Protein AF-A0A423VJA8-F1 (afdb_monomer)

Sequence (108 aa):
MNDLCICDIADDYGDWCGSVTIPWTWIKQHQNKRAEFIAISEARSFTMEECPMWTYYVPKERGESQWDLFYVLLLERDEEQCWWERVALGKVFKAAFETAKWAEIQLS

Structure (mmCIF, N/CA/C/O backbone):
data_AF-A0A423VJA8-F1
#
_entry.id   AF-A0A423VJA8-F1
#
loop_
_atom_site.group_PDB
_atom_site.id
_atom_site.type_symbol
_atom_site.label_atom_id
_atom_site.label_alt_id
_atom_site.label_comp_id
_atom_site.label_asym_id
_atom_site.label_entity_id
_atom_site.label_seq_id
_atom_site.pdbx_PDB_ins_code
_atom_site.Cartn_x
_atom_site.Cartn_y
_atom_site.Cartn_z
_atom_site.occupancy
_atom_site.B_iso_or_equiv
_atom_site.auth_seq_id
_atom_site.auth_comp_id
_atom_site.auth_asym_id
_atom_site.auth_atom_id
_atom_site.pdbx_PDB_model_num
ATOM 1 N N . MET A 1 1 ? 4.079 -16.397 17.450 1.00 44.50 1 MET A N 1
ATOM 2 C CA . MET A 1 1 ? 4.612 -16.358 16.074 1.00 44.50 1 MET A CA 1
ATOM 3 C C . MET A 1 1 ? 4.074 -15.086 15.458 1.00 44.50 1 MET A C 1
ATOM 5 O O . MET A 1 1 ? 2.901 -14.803 15.665 1.00 44.50 1 MET A O 1
ATOM 9 N N . ASN A 1 2 ? 4.924 -14.266 14.839 1.00 56.66 2 ASN A N 1
ATOM 10 C CA . ASN A 1 2 ? 4.442 -13.095 14.112 1.00 56.66 2 ASN A CA 1
ATOM 11 C C . ASN A 1 2 ? 3.814 -13.610 12.817 1.00 56.66 2 ASN A C 1
ATOM 13 O O . ASN A 1 2 ? 4.528 -13.811 11.838 1.00 56.66 2 ASN A O 1
ATOM 17 N N . ASP A 1 3 ? 2.509 -13.884 12.850 1.00 82.88 3 ASP A N 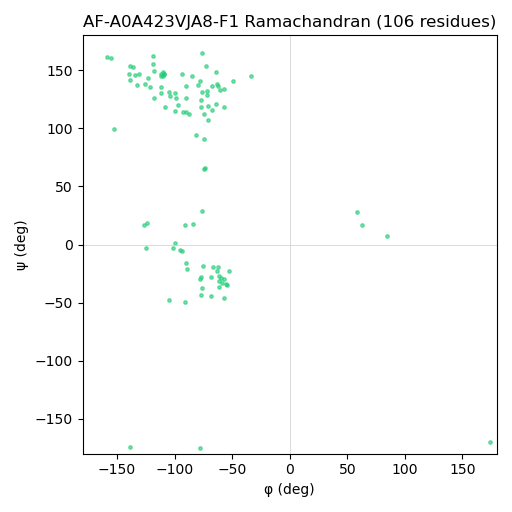1
ATOM 18 C CA . ASP A 1 3 ? 1.729 -14.352 11.700 1.00 82.88 3 ASP A CA 1
ATOM 19 C C . ASP A 1 3 ? 1.504 -13.177 10.736 1.00 82.88 3 ASP A C 1
ATOM 21 O O . ASP A 1 3 ? 0.398 -12.659 10.589 1.00 82.88 3 ASP A O 1
ATOM 25 N N . LEU A 1 4 ? 2.593 -12.691 10.145 1.00 84.31 4 LEU A N 1
ATOM 26 C CA . LEU A 1 4 ? 2.573 -11.724 9.059 1.00 84.31 4 LEU A CA 1
ATOM 27 C C . LEU A 1 4 ? 2.405 -12.475 7.742 1.00 84.31 4 LEU A C 1
ATOM 29 O O . LEU A 1 4 ? 2.945 -13.566 7.557 1.00 84.31 4 LEU A O 1
ATOM 33 N N . CYS A 1 5 ? 1.688 -11.870 6.810 1.00 85.81 5 CYS A N 1
ATOM 34 C CA . CYS A 1 5 ? 1.559 -12.373 5.453 1.00 85.81 5 CYS A CA 1
ATOM 35 C C . CYS A 1 5 ? 1.700 -11.225 4.458 1.00 85.81 5 CYS A C 1
ATOM 37 O O . CYS A 1 5 ? 1.410 -10.070 4.775 1.00 85.81 5 CYS A O 1
ATOM 39 N N . ILE A 1 6 ? 2.165 -11.562 3.260 1.00 85.81 6 ILE A N 1
ATOM 40 C CA . ILE A 1 6 ? 2.246 -10.625 2.146 1.00 85.81 6 ILE A CA 1
ATOM 41 C C . ILE A 1 6 ? 0.925 -10.718 1.393 1.00 85.81 6 ILE A C 1
ATOM 43 O O . ILE A 1 6 ? 0.496 -11.812 1.023 1.00 85.81 6 ILE A O 1
ATOM 47 N N . CYS A 1 7 ? 0.276 -9.577 1.212 1.00 86.19 7 CYS A N 1
ATOM 48 C CA . CYS A 1 7 ? -0.971 -9.442 0.479 1.00 86.19 7 CYS A CA 1
ATOM 49 C C . CYS A 1 7 ? -0.786 -8.532 -0.724 1.00 86.19 7 CYS A C 1
ATOM 51 O O . CYS A 1 7 ? -0.008 -7.577 -0.686 1.00 86.19 7 CYS A O 1
ATOM 53 N N . ASP A 1 8 ? -1.561 -8.820 -1.757 1.00 86.31 8 ASP A N 1
ATOM 54 C CA . ASP A 1 8 ? -1.665 -7.994 -2.945 1.00 86.31 8 ASP A CA 1
ATOM 55 C C . ASP A 1 8 ? -2.560 -6.777 -2.688 1.00 86.31 8 ASP A C 1
ATOM 57 O O . ASP A 1 8 ? -3.594 -6.872 -2.024 1.00 86.31 8 ASP A O 1
ATOM 61 N N . ILE A 1 9 ? -2.156 -5.632 -3.233 1.00 85.50 9 ILE A N 1
ATOM 62 C CA . ILE A 1 9 ? -2.951 -4.407 -3.286 1.00 85.50 9 ILE A CA 1
ATOM 63 C C . ILE A 1 9 ? -3.474 -4.271 -4.711 1.00 85.50 9 ILE A C 1
ATOM 65 O O . ILE A 1 9 ? -2.698 -4.310 -5.669 1.00 85.50 9 ILE A O 1
ATOM 69 N N . ALA A 1 10 ? -4.785 -4.087 -4.832 1.00 84.50 10 ALA A N 1
ATOM 70 C CA . ALA A 1 10 ? -5.443 -3.773 -6.089 1.00 84.50 10 ALA A CA 1
ATOM 71 C C . ALA A 1 10 ? -5.943 -2.324 -6.080 1.00 84.50 10 ALA A C 1
ATOM 73 O O . ALA A 1 10 ? -6.318 -1.800 -5.026 1.00 84.50 10 ALA A O 1
ATOM 74 N N . ASP A 1 11 ? -5.933 -1.681 -7.243 1.00 80.69 11 ASP A N 1
ATOM 75 C CA . ASP A 1 11 ? -6.524 -0.359 -7.433 1.00 80.69 11 ASP A CA 1
ATOM 76 C C . ASP A 1 11 ? -8.065 -0.416 -7.553 1.00 80.69 11 ASP A C 1
ATOM 78 O O . ASP A 1 11 ? -8.693 -1.465 -7.385 1.00 80.69 11 ASP A O 1
ATOM 82 N N . ASP A 1 12 ? -8.697 0.727 -7.839 1.00 78.12 12 ASP A N 1
ATOM 83 C CA . ASP A 1 12 ? -10.155 0.825 -8.005 1.00 78.12 12 ASP A CA 1
ATOM 84 C C . ASP A 1 12 ? -10.708 -0.007 -9.183 1.00 78.12 12 ASP A C 1
ATOM 86 O O . ASP A 1 12 ? -11.907 -0.303 -9.204 1.00 78.12 12 ASP A O 1
ATOM 90 N N . TYR A 1 13 ? -9.864 -0.391 -10.146 1.00 77.19 13 TYR A N 1
ATOM 91 C CA . TYR A 1 13 ? -10.220 -1.229 -11.296 1.00 77.19 13 TYR A CA 1
ATOM 92 C C . TYR A 1 13 ? -9.958 -2.720 -11.042 1.00 77.19 13 TYR A C 1
ATOM 94 O O . TYR A 1 13 ? -10.374 -3.562 -11.840 1.00 77.19 13 TYR A O 1
ATOM 102 N N . GLY A 1 14 ? -9.351 -3.056 -9.900 1.00 73.38 14 GLY A N 1
ATOM 103 C CA . GLY A 1 14 ? -8.988 -4.419 -9.533 1.00 73.38 14 GLY A CA 1
ATOM 104 C C . G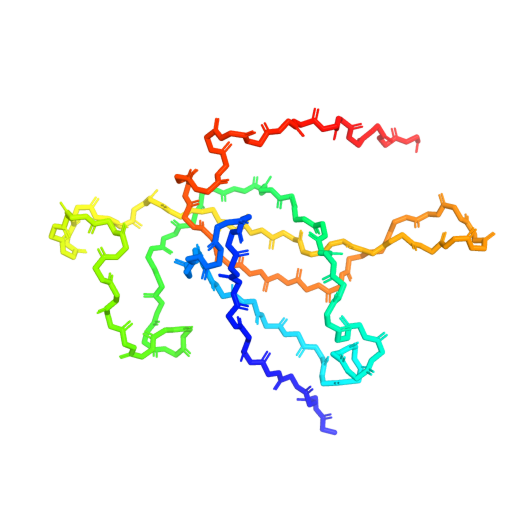LY A 1 14 ? -7.641 -4.859 -10.102 1.00 73.38 14 GLY A C 1
ATOM 105 O O . GLY A 1 14 ? -7.288 -6.031 -9.954 1.00 73.38 14 GLY A O 1
ATOM 106 N N . ASP A 1 15 ? -6.887 -3.950 -10.723 1.00 76.75 15 ASP A N 1
ATOM 107 C CA . ASP A 1 15 ? -5.562 -4.259 -11.228 1.00 76.75 15 ASP A CA 1
ATOM 108 C C . ASP A 1 15 ? -4.545 -4.230 -10.088 1.00 76.75 15 ASP A C 1
ATOM 110 O O . ASP A 1 15 ? -4.557 -3.363 -9.209 1.00 76.75 15 ASP A O 1
ATOM 114 N N . TRP A 1 16 ? -3.650 -5.215 -10.096 1.00 81.44 16 TRP A N 1
ATOM 115 C CA . TRP A 1 16 ? -2.601 -5.318 -9.094 1.00 81.44 16 TRP A CA 1
ATOM 116 C C . TRP A 1 16 ? -1.651 -4.128 -9.191 1.00 81.44 16 TRP A C 1
ATOM 118 O O . TRP A 1 16 ? -0.991 -3.939 -10.210 1.00 81.44 16 TRP A O 1
ATOM 128 N N . CYS A 1 17 ? -1.527 -3.371 -8.107 1.00 81.94 17 CYS A N 1
ATOM 129 C CA . CYS A 1 17 ? -0.718 -2.161 -8.072 1.00 81.94 17 CYS A CA 1
ATOM 130 C C . CYS A 1 17 ? 0.336 -2.159 -6.958 1.00 81.94 17 CYS A C 1
ATOM 132 O O . CYS A 1 17 ? 1.143 -1.230 -6.885 1.00 81.94 17 CYS A O 1
ATOM 134 N N . GLY A 1 18 ? 0.392 -3.191 -6.114 1.00 84.88 18 GLY A N 1
ATOM 135 C CA . GLY A 1 18 ? 1.451 -3.316 -5.122 1.00 84.88 18 GLY A CA 1
ATOM 136 C C . GLY A 1 18 ? 1.285 -4.467 -4.145 1.00 84.88 18 GLY A C 1
ATOM 137 O O . GLY A 1 18 ? 0.417 -5.317 -4.306 1.00 84.88 18 GLY A O 1
ATOM 138 N N . SER A 1 19 ? 2.117 -4.484 -3.106 1.00 87.88 19 SER A N 1
ATOM 139 C CA . SER A 1 19 ? 2.029 -5.469 -2.028 1.00 87.88 19 SER A CA 1
ATOM 140 C C . SER A 1 19 ? 2.250 -4.849 -0.650 1.00 87.88 19 SER A C 1
ATOM 142 O O . SER A 1 19 ? 2.899 -3.811 -0.498 1.00 87.88 19 SER A O 1
ATOM 144 N N . VAL A 1 20 ? 1.682 -5.478 0.377 1.00 89.25 20 VAL A N 1
ATOM 145 C CA . VAL A 1 20 ? 1.760 -5.039 1.776 1.00 89.25 20 VAL A CA 1
ATOM 146 C C . VAL A 1 20 ? 1.961 -6.229 2.699 1.00 89.25 20 VAL A C 1
ATOM 148 O O . VAL A 1 20 ? 1.371 -7.289 2.500 1.00 89.25 20 VAL A O 1
ATOM 151 N N . THR A 1 21 ? 2.782 -6.043 3.731 1.00 90.38 21 THR A N 1
ATOM 152 C CA . THR A 1 21 ? 3.010 -7.062 4.761 1.00 90.38 21 THR A CA 1
ATOM 153 C C . THR A 1 21 ? 2.172 -6.747 5.985 1.00 90.38 21 THR A C 1
ATOM 155 O O . THR A 1 21 ? 2.397 -5.738 6.650 1.00 90.38 21 THR A O 1
ATOM 158 N N . ILE A 1 22 ? 1.217 -7.617 6.297 1.00 89.81 22 ILE A N 1
ATOM 159 C CA . ILE A 1 22 ? 0.138 -7.330 7.244 1.00 89.81 22 ILE A CA 1
ATOM 160 C C . ILE A 1 22 ? -0.067 -8.512 8.214 1.00 89.81 22 ILE A C 1
ATOM 162 O O . ILE A 1 22 ? 0.083 -9.670 7.810 1.00 89.81 22 ILE A O 1
ATOM 166 N N . PRO A 1 23 ? -0.445 -8.257 9.486 1.00 89.31 23 PRO A N 1
ATOM 167 C CA . PRO A 1 23 ? -0.866 -9.303 10.416 1.00 89.31 23 PRO A CA 1
ATOM 168 C C . PRO A 1 23 ? -2.103 -10.075 9.935 1.00 89.31 23 PRO A C 1
ATOM 170 O O . PRO A 1 23 ? -3.132 -9.493 9.594 1.00 89.31 23 PRO A O 1
ATOM 173 N N . TRP A 1 24 ? -2.056 -11.405 10.010 1.00 86.25 24 TRP A N 1
ATOM 174 C CA . TRP A 1 24 ? -3.160 -12.288 9.616 1.00 86.25 24 TRP A CA 1
ATOM 175 C C . TRP A 1 24 ? -4.460 -12.018 10.387 1.00 86.25 24 TRP A C 1
ATOM 177 O O . TRP A 1 24 ? -5.564 -12.165 9.859 1.00 86.25 24 TRP A O 1
ATOM 187 N N . THR A 1 25 ? -4.337 -11.606 11.649 1.00 88.12 25 THR A N 1
ATOM 188 C CA . THR A 1 25 ? -5.467 -11.216 12.500 1.00 88.12 25 THR A CA 1
ATOM 189 C C . THR A 1 25 ? -6.226 -10.020 11.934 1.00 88.12 25 THR A C 1
ATOM 191 O O . THR A 1 25 ? -7.454 -10.017 12.000 1.00 88.12 25 THR A O 1
ATOM 194 N N . TRP A 1 26 ? -5.521 -9.063 11.326 1.00 87.69 26 TRP A N 1
ATOM 195 C CA . TRP A 1 26 ? -6.127 -7.876 10.729 1.00 87.69 26 TRP A CA 1
ATOM 196 C C . TRP A 1 26 ? -6.962 -8.237 9.500 1.00 87.69 26 TRP A C 1
ATOM 198 O O . TRP A 1 26 ? -8.111 -7.815 9.393 1.00 87.69 26 TRP A O 1
ATOM 208 N N . ILE A 1 27 ? -6.440 -9.101 8.618 1.00 85.19 27 ILE A N 1
ATOM 209 C CA . ILE A 1 27 ? -7.144 -9.530 7.392 1.00 85.19 27 ILE A CA 1
ATOM 210 C C . ILE A 1 27 ? -8.494 -10.137 7.726 1.00 85.19 27 ILE A C 1
ATOM 212 O O . ILE A 1 27 ? -9.495 -9.790 7.105 1.00 85.19 27 ILE A O 1
ATOM 216 N N . LYS A 1 28 ? -8.547 -11.026 8.722 1.00 84.12 28 LYS A N 1
ATOM 217 C CA . LYS A 1 28 ? -9.798 -11.692 9.110 1.00 84.12 28 LYS A CA 1
ATOM 218 C C . LYS A 1 28 ? -10.910 -10.709 9.481 1.00 84.12 28 LYS A C 1
ATOM 220 O O . LYS A 1 28 ? -12.075 -11.040 9.296 1.00 84.12 28 LYS A O 1
ATOM 225 N N . GLN A 1 29 ? -10.558 -9.535 9.993 1.00 83.19 29 GLN A N 1
ATOM 226 C CA . GLN A 1 29 ? -11.504 -8.505 10.426 1.00 83.19 29 GLN A CA 1
ATOM 227 C C . GLN A 1 29 ? -11.868 -7.519 9.296 1.00 83.19 29 GLN A C 1
ATOM 229 O O . GLN A 1 29 ? -12.888 -6.834 9.383 1.00 83.19 29 GLN A O 1
ATOM 234 N N . HIS A 1 30 ? -11.078 -7.487 8.216 1.00 81.38 30 HIS A N 1
ATOM 235 C CA . HIS A 1 30 ? -11.113 -6.444 7.185 1.00 81.38 30 HIS A CA 1
ATOM 236 C C . HIS A 1 30 ? -11.284 -6.966 5.753 1.00 81.38 30 HIS A C 1
ATOM 238 O O . HIS A 1 30 ? -11.058 -6.235 4.789 1.00 81.38 30 HIS A O 1
ATOM 244 N N . GLN A 1 31 ? -11.721 -8.218 5.584 1.00 73.94 31 GLN A N 1
ATOM 245 C CA . GLN A 1 31 ? -11.987 -8.774 4.255 1.00 73.94 31 GLN A CA 1
ATOM 246 C C . GLN A 1 31 ? -13.010 -7.918 3.490 1.00 73.94 31 GLN A C 1
ATOM 248 O O . GLN A 1 31 ? -14.058 -7.559 4.026 1.00 73.94 31 GLN A O 1
ATOM 253 N N . ASN A 1 32 ? -12.715 -7.635 2.217 1.00 72.00 32 ASN A N 1
ATOM 254 C CA . ASN A 1 32 ? -13.567 -6.882 1.285 1.00 72.00 32 ASN A CA 1
ATOM 255 C C . ASN A 1 32 ? -13.855 -5.417 1.666 1.00 72.00 32 ASN A C 1
ATOM 257 O O . ASN A 1 32 ? -14.779 -4.817 1.114 1.00 72.00 32 ASN A O 1
ATOM 261 N N . LYS A 1 33 ? -13.086 -4.820 2.582 1.00 79.94 33 LYS A N 1
ATOM 262 C CA . LYS A 1 33 ? -13.151 -3.379 2.851 1.00 79.94 33 LYS A CA 1
ATOM 263 C C . LYS A 1 33 ? -12.114 -2.633 2.017 1.00 79.94 33 LYS A C 1
ATOM 265 O O . LYS A 1 33 ? -11.024 -3.141 1.768 1.00 79.94 33 LYS A O 1
ATOM 270 N N . ARG A 1 34 ? -12.453 -1.407 1.607 1.00 81.69 34 ARG A N 1
ATOM 271 C CA . ARG A 1 34 ? -11.458 -0.475 1.065 1.00 81.69 34 ARG A CA 1
ATOM 272 C C . ARG A 1 34 ? -10.507 -0.074 2.185 1.00 81.69 34 ARG A C 1
ATOM 274 O O . ARG A 1 34 ? -10.946 0.189 3.301 1.00 81.69 34 ARG A O 1
ATOM 281 N N . ALA A 1 35 ? -9.226 -0.059 1.861 1.00 85.19 35 ALA A N 1
ATOM 282 C CA . ALA A 1 35 ? -8.145 0.267 2.769 1.00 85.19 35 ALA A CA 1
ATOM 283 C C . ALA A 1 35 ? -7.537 1.618 2.382 1.00 85.19 35 ALA A C 1
ATOM 285 O O . ALA A 1 35 ? -7.462 1.946 1.196 1.00 85.19 35 ALA A O 1
ATOM 286 N N . GLU A 1 36 ? -7.102 2.390 3.374 1.00 87.06 36 GLU A N 1
ATOM 287 C CA . GLU A 1 36 ? -6.491 3.695 3.144 1.00 87.06 36 GLU A CA 1
ATOM 288 C C . GLU A 1 36 ? -4.971 3.598 3.188 1.00 87.06 36 GLU A C 1
ATOM 290 O O . GLU A 1 36 ? -4.384 3.118 4.159 1.00 87.06 36 GLU A O 1
ATOM 295 N N . PHE A 1 37 ? -4.332 4.077 2.122 1.00 86.31 37 PHE A N 1
ATOM 296 C CA . PHE A 1 37 ? -2.884 4.079 1.993 1.00 86.31 37 PHE A CA 1
ATOM 297 C C . PHE A 1 37 ? -2.360 5.496 1.804 1.00 86.31 37 PHE A C 1
ATOM 299 O O . PHE A 1 37 ? -2.869 6.252 0.977 1.00 86.31 37 PHE A O 1
ATOM 306 N N . ILE A 1 38 ? -1.286 5.825 2.517 1.00 87.81 38 ILE A N 1
ATOM 307 C CA . ILE A 1 38 ? -0.533 7.063 2.304 1.00 87.81 38 ILE A CA 1
ATOM 308 C C . ILE A 1 38 ? 0.847 6.744 1.740 1.00 87.81 38 ILE A C 1
ATOM 310 O O . ILE A 1 38 ? 1.560 5.897 2.279 1.00 87.81 38 ILE A O 1
ATOM 314 N N . ALA A 1 39 ? 1.241 7.424 0.664 1.00 88.12 39 ALA A N 1
ATOM 315 C CA . ALA A 1 39 ? 2.610 7.355 0.166 1.00 88.12 39 ALA A CA 1
ATOM 316 C C . ALA A 1 39 ? 3.525 8.208 1.054 1.00 88.12 39 ALA A C 1
ATOM 318 O O . ALA A 1 39 ? 3.215 9.360 1.353 1.00 88.12 39 ALA A O 1
ATOM 319 N N . ILE A 1 40 ? 4.651 7.638 1.486 1.00 87.69 40 ILE A N 1
ATOM 320 C CA . ILE A 1 40 ? 5.592 8.306 2.400 1.00 87.69 40 ILE A CA 1
ATOM 321 C C . ILE A 1 40 ? 6.836 8.778 1.656 1.00 87.69 40 ILE A C 1
ATOM 323 O O . ILE A 1 40 ? 7.318 9.890 1.856 1.00 87.69 40 ILE A O 1
ATOM 327 N N . SER A 1 41 ? 7.408 7.893 0.846 1.00 86.19 41 SER A N 1
ATOM 328 C CA . SER A 1 41 ? 8.677 8.112 0.165 1.00 86.19 41 SER A CA 1
ATOM 329 C C . SER A 1 41 ? 8.791 7.204 -1.045 1.00 86.19 41 SER A C 1
ATOM 331 O O . SER A 1 41 ? 8.090 6.198 -1.161 1.00 86.19 41 SER A O 1
ATOM 333 N N . GLU A 1 42 ? 9.689 7.550 -1.959 1.00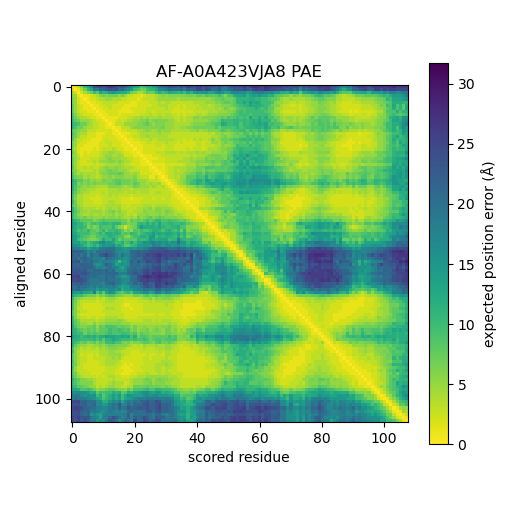 86.62 42 GLU A N 1
ATOM 334 C CA . GLU A 1 42 ? 10.007 6.683 -3.087 1.00 86.62 42 GLU A CA 1
ATOM 335 C C . GLU A 1 42 ? 10.609 5.363 -2.605 1.00 86.62 42 GLU A C 1
ATOM 337 O O . GLU A 1 42 ? 11.444 5.319 -1.697 1.00 86.62 42 GLU A O 1
ATOM 342 N N . ALA A 1 43 ? 10.181 4.277 -3.236 1.00 85.25 43 ALA A N 1
ATOM 343 C CA . ALA A 1 43 ? 10.705 2.949 -3.005 1.00 85.25 43 ALA A CA 1
ATOM 344 C C . ALA A 1 43 ? 11.472 2.472 -4.232 1.00 85.25 43 ALA A C 1
ATOM 346 O O . ALA A 1 43 ? 11.106 2.724 -5.382 1.00 85.25 43 ALA A O 1
ATOM 347 N N . ARG A 1 44 ? 12.529 1.712 -3.958 1.00 80.50 44 ARG A N 1
ATOM 348 C CA . ARG A 1 44 ? 13.179 0.905 -4.981 1.00 80.50 44 ARG A CA 1
ATOM 349 C C . ARG A 1 44 ? 12.287 -0.293 -5.331 1.00 80.50 44 ARG A C 1
ATOM 351 O O . ARG A 1 44 ? 11.537 -0.755 -4.468 1.00 80.50 44 ARG A O 1
ATOM 358 N N . SER A 1 45 ? 12.421 -0.801 -6.557 1.00 76.31 45 SER A N 1
ATOM 359 C CA . SER A 1 45 ? 11.772 -2.013 -7.088 1.00 76.31 45 SER A CA 1
ATOM 360 C C . SER A 1 45 ? 11.573 -3.117 -6.044 1.00 76.31 45 SER A C 1
ATOM 362 O O . SER A 1 45 ? 12.455 -3.336 -5.207 1.00 76.31 45 SER A O 1
ATOM 364 N N . PHE A 1 46 ? 10.469 -3.860 -6.155 1.00 71.56 46 PHE A N 1
ATOM 365 C CA . PHE A 1 46 ? 10.202 -5.040 -5.331 1.00 71.56 46 PHE A CA 1
ATOM 366 C C . PHE A 1 46 ? 11.390 -6.011 -5.302 1.00 71.56 46 PHE A C 1
ATOM 368 O O . PHE A 1 46 ? 12.058 -6.246 -6.317 1.00 71.56 46 PHE A O 1
ATOM 375 N N . THR A 1 47 ? 11.651 -6.586 -4.131 1.00 70.88 47 THR A N 1
ATOM 376 C CA . THR A 1 47 ? 12.543 -7.739 -3.994 1.00 70.88 47 THR A CA 1
ATOM 377 C C . THR A 1 47 ? 11.828 -9.012 -4.461 1.00 70.88 47 THR A C 1
ATOM 379 O O . THR A 1 47 ? 10.605 -9.044 -4.587 1.00 70.88 47 THR A O 1
ATOM 382 N N . MET A 1 48 ? 12.582 -10.092 -4.698 1.00 67.38 48 MET A N 1
ATOM 383 C CA . MET A 1 48 ? 11.981 -11.392 -5.048 1.00 67.38 48 MET A CA 1
ATOM 384 C C . MET A 1 48 ? 11.102 -11.969 -3.927 1.00 67.38 48 MET A C 1
ATOM 386 O O . MET A 1 48 ? 10.233 -12.785 -4.210 1.00 67.38 48 MET A O 1
ATOM 390 N N . GLU A 1 49 ? 11.327 -11.559 -2.676 1.00 66.94 49 GLU A N 1
ATOM 391 C CA . GLU A 1 49 ? 10.511 -11.969 -1.527 1.00 66.94 49 GLU A CA 1
ATOM 392 C C . GLU A 1 49 ? 9.172 -11.221 -1.492 1.00 66.94 49 GLU A C 1
ATOM 394 O O . GLU A 1 49 ? 8.149 -11.810 -1.162 1.00 66.94 49 GLU A O 1
ATOM 399 N N . GLU A 1 50 ? 9.170 -9.937 -1.861 1.00 64.44 50 GLU A N 1
ATOM 400 C CA . GLU A 1 50 ? 7.972 -9.088 -1.874 1.00 64.44 50 GLU A CA 1
ATOM 401 C C . GLU A 1 50 ? 7.070 -9.349 -3.086 1.00 64.44 50 GLU A C 1
ATOM 403 O O . GLU A 1 50 ? 5.860 -9.138 -3.009 1.00 64.44 50 GLU A O 1
ATOM 408 N N . CYS A 1 51 ? 7.657 -9.763 -4.213 1.00 63.12 51 CYS A N 1
ATOM 409 C CA . CYS A 1 51 ? 6.937 -10.111 -5.430 1.00 63.12 51 CYS A CA 1
ATOM 410 C C . CYS A 1 51 ? 7.752 -11.136 -6.250 1.00 63.12 51 CYS A C 1
ATOM 412 O O . CYS A 1 51 ? 8.693 -10.764 -6.961 1.00 63.12 51 CYS A O 1
ATOM 414 N N . PRO A 1 52 ? 7.426 -12.440 -6.166 1.00 58.84 52 PRO A N 1
ATOM 415 C CA . PRO A 1 52 ? 8.166 -13.482 -6.879 1.00 58.84 52 PRO A CA 1
ATOM 416 C C . PRO A 1 52 ? 7.849 -13.523 -8.384 1.00 58.84 52 PRO A C 1
ATOM 418 O O . PRO A 1 52 ? 8.619 -14.091 -9.158 1.00 58.84 52 PRO A O 1
ATOM 421 N N . MET A 1 53 ? 6.731 -12.922 -8.807 1.00 56.81 53 MET A N 1
ATOM 422 C CA . MET A 1 53 ? 6.252 -12.886 -10.190 1.00 56.81 53 MET A CA 1
ATOM 423 C C . MET A 1 53 ? 6.426 -11.479 -10.769 1.00 56.81 53 MET A C 1
ATOM 425 O O . MET A 1 53 ? 5.826 -10.530 -10.286 1.00 56.81 53 MET A O 1
ATOM 429 N N . TRP A 1 54 ? 7.228 -11.332 -11.825 1.00 53.50 54 TRP A N 1
ATOM 430 C CA . TRP A 1 54 ? 7.369 -10.050 -12.522 1.00 53.50 54 TRP A CA 1
ATOM 431 C C . TRP A 1 54 ? 6.084 -9.745 -13.304 1.00 53.50 54 TRP A C 1
ATOM 433 O O . TRP A 1 54 ? 5.800 -10.397 -14.309 1.00 53.50 54 TRP A O 1
ATOM 443 N N . THR A 1 55 ? 5.286 -8.790 -12.833 1.00 53.66 55 THR A N 1
ATOM 444 C CA . THR A 1 55 ? 4.040 -8.380 -13.488 1.00 53.66 55 THR A CA 1
ATOM 445 C C . THR A 1 55 ? 4.311 -7.253 -14.487 1.00 53.66 55 THR A C 1
ATOM 447 O O . THR A 1 55 ? 5.040 -6.301 -14.218 1.00 53.66 55 THR A O 1
ATOM 450 N N . TYR A 1 56 ? 3.705 -7.350 -15.670 1.00 49.94 56 TYR A N 1
ATOM 451 C CA . TYR A 1 56 ? 3.771 -6.343 -16.739 1.00 49.94 56 TYR A CA 1
ATOM 452 C C . TYR A 1 56 ? 2.883 -5.114 -16.457 1.00 49.94 56 TYR A C 1
ATOM 454 O O . TYR A 1 56 ? 2.389 -4.489 -17.392 1.00 49.94 56 TYR A O 1
ATOM 462 N N . TYR A 1 57 ? 2.645 -4.774 -15.184 1.00 51.03 57 TYR A N 1
ATOM 463 C CA . TYR A 1 57 ? 1.744 -3.680 -14.799 1.00 51.03 57 TYR A CA 1
ATOM 464 C C . TYR A 1 57 ? 2.202 -2.325 -15.366 1.00 51.03 57 TYR A C 1
ATOM 466 O O . TYR A 1 57 ? 1.390 -1.470 -15.698 1.00 51.03 57 TYR A O 1
ATOM 474 N N . VAL A 1 58 ? 3.512 -2.166 -15.577 1.00 52.31 58 VAL A N 1
ATOM 475 C CA . VAL A 1 58 ? 4.081 -1.072 -16.362 1.00 52.31 58 VAL A CA 1
ATOM 476 C C . VAL A 1 58 ? 4.805 -1.685 -17.566 1.00 52.31 58 VAL A C 1
ATOM 478 O O . VAL A 1 58 ? 5.669 -2.543 -17.363 1.00 52.31 58 VAL A O 1
ATOM 481 N N . PRO A 1 59 ? 4.506 -1.278 -18.815 1.00 51.66 59 PRO A N 1
ATOM 482 C CA . PRO A 1 59 ? 5.225 -1.730 -20.005 1.00 51.66 59 PRO A CA 1
ATOM 483 C C . PRO A 1 59 ? 6.603 -1.053 -20.074 1.00 51.66 59 PRO A C 1
ATOM 485 O O . PRO A 1 59 ? 6.876 -0.237 -20.950 1.00 51.66 59 PRO A O 1
ATOM 488 N N . LYS A 1 60 ? 7.464 -1.357 -19.105 1.00 51.19 60 LYS A N 1
ATOM 489 C CA . LYS A 1 60 ? 8.846 -0.892 -19.003 1.00 51.19 60 LYS A CA 1
ATOM 490 C C . LYS A 1 60 ? 9.754 -2.084 -18.738 1.00 51.19 60 LYS A C 1
ATOM 492 O O . LYS A 1 60 ? 9.370 -3.050 -18.072 1.00 51.19 60 LYS A O 1
ATOM 497 N N . GLU A 1 61 ? 10.971 -2.029 -19.264 1.00 50.5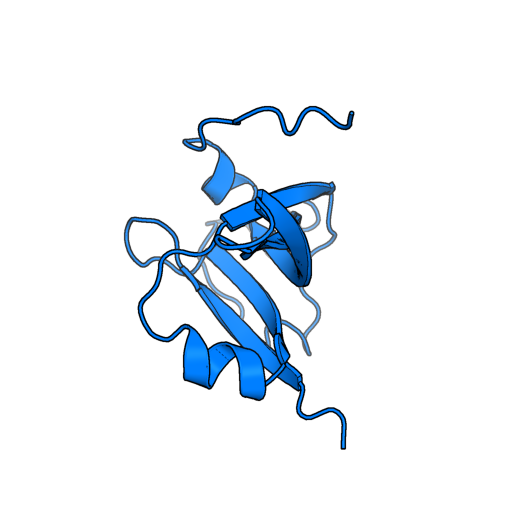9 61 GLU A N 1
ATOM 498 C CA . GLU A 1 61 ? 11.974 -3.046 -18.968 1.00 50.59 61 GLU A CA 1
ATOM 499 C C . GLU A 1 61 ? 12.335 -3.012 -17.475 1.00 50.59 61 GLU A C 1
ATOM 501 O O . GLU A 1 61 ? 12.336 -1.961 -16.836 1.00 50.59 61 GLU A O 1
ATOM 506 N N . ARG A 1 62 ? 12.681 -4.168 -16.895 1.00 52.78 62 ARG A N 1
ATOM 507 C CA . ARG A 1 62 ? 12.980 -4.328 -15.456 1.00 52.78 62 ARG A CA 1
ATOM 508 C C . ARG A 1 62 ? 14.035 -3.355 -14.908 1.00 52.78 62 ARG A C 1
ATOM 510 O O . 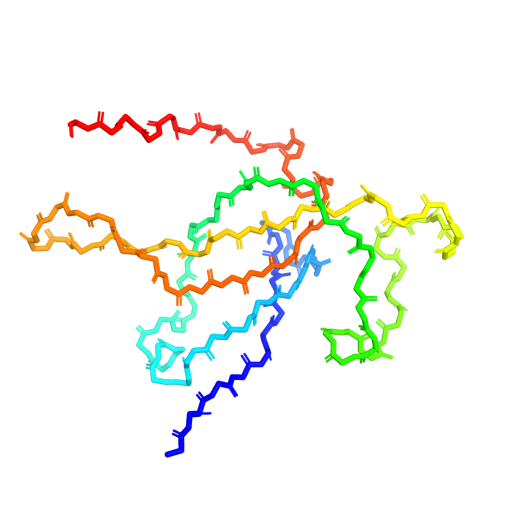ARG A 1 62 ? 14.048 -3.090 -13.708 1.00 52.78 62 ARG A O 1
ATOM 517 N N . GLY A 1 63 ? 14.898 -2.820 -15.772 1.00 48.25 63 GLY A N 1
ATOM 518 C CA . GLY A 1 63 ? 15.874 -1.784 -15.425 1.00 48.25 63 GLY A CA 1
ATOM 519 C C . GLY A 1 63 ? 15.293 -0.371 -15.289 1.00 48.25 63 GLY A C 1
ATOM 520 O O . GLY A 1 63 ? 15.814 0.414 -14.502 1.00 48.25 63 GLY A O 1
ATOM 521 N N . GLU A 1 64 ? 14.207 -0.052 -15.994 1.00 50.62 64 GLU A N 1
ATOM 522 C CA . GLU A 1 64 ? 13.622 1.294 -16.068 1.00 50.62 64 GLU A CA 1
ATOM 523 C C . GLU A 1 64 ? 12.584 1.568 -14.967 1.00 50.62 64 GLU A C 1
ATOM 525 O O . GLU A 1 64 ? 12.368 2.720 -14.602 1.00 50.62 64 GLU A O 1
ATOM 530 N N . SER A 1 65 ? 11.999 0.523 -14.370 1.00 56.62 65 SER A N 1
ATOM 531 C CA . SER A 1 65 ? 11.015 0.635 -13.276 1.00 56.62 65 SER A CA 1
ATOM 532 C C . SER A 1 65 ? 11.617 0.616 -11.868 1.00 56.62 65 SER A C 1
ATOM 534 O O . SER A 1 65 ? 10.912 0.394 -10.883 1.00 56.62 65 SER A O 1
ATOM 536 N N . GLN A 1 66 ? 12.926 0.850 -11.732 1.00 59.84 66 GLN A N 1
ATOM 537 C CA . GLN A 1 66 ? 13.616 0.737 -10.443 1.00 59.84 66 GLN A CA 1
ATOM 538 C C . GLN A 1 66 ? 13.085 1.702 -9.371 1.00 59.84 66 GLN A C 1
ATOM 540 O O . GLN A 1 66 ? 13.179 1.375 -8.191 1.00 59.84 66 GLN A O 1
ATOM 545 N N . TRP A 1 67 ? 12.527 2.844 -9.770 1.00 66.81 67 TRP A N 1
ATOM 546 C CA . TRP A 1 67 ? 12.038 3.896 -8.871 1.00 66.81 67 TRP A CA 1
ATOM 547 C C . TRP A 1 67 ? 10.565 4.245 -9.111 1.00 66.81 67 TRP A C 1
ATOM 549 O O . TRP A 1 67 ? 10.107 5.300 -8.688 1.00 66.81 67 TRP A O 1
ATOM 559 N N . ASP A 1 68 ? 9.809 3.366 -9.774 1.00 80.31 68 ASP A N 1
ATOM 560 C CA . ASP A 1 68 ? 8.382 3.569 -10.072 1.00 80.31 68 ASP A CA 1
ATOM 561 C C . ASP A 1 68 ? 7.464 3.146 -8.905 1.00 80.31 68 ASP A C 1
ATOM 563 O O . ASP A 1 68 ? 6.260 2.974 -9.092 1.00 80.31 68 ASP A O 1
ATOM 567 N N . LEU A 1 69 ? 8.004 3.004 -7.689 1.00 84.31 69 LEU A N 1
ATOM 568 C CA . LEU A 1 69 ? 7.259 2.616 -6.490 1.00 84.31 69 LEU A CA 1
ATOM 569 C C . LEU A 1 69 ? 7.313 3.705 -5.412 1.00 84.31 69 LEU A C 1
ATOM 571 O O . LEU A 1 69 ?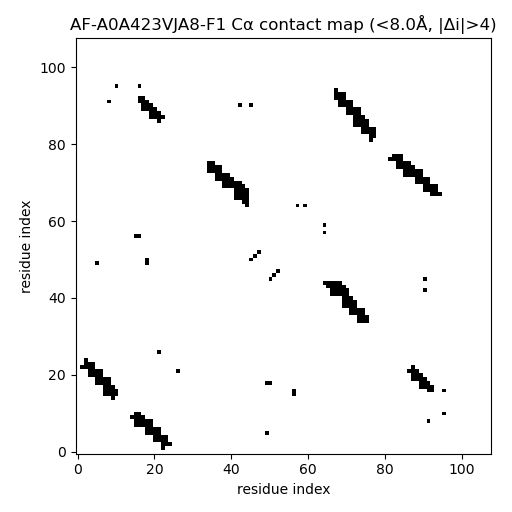 8.270 4.477 -5.319 1.00 84.31 69 LEU A O 1
ATOM 575 N N . PHE A 1 70 ? 6.308 3.711 -4.547 1.00 87.94 70 PHE A N 1
ATOM 576 C CA . PHE A 1 70 ? 6.325 4.366 -3.246 1.00 87.94 70 PHE A CA 1
ATOM 577 C C . PHE A 1 70 ? 6.310 3.322 -2.136 1.00 87.94 70 PHE A C 1
ATOM 579 O O . PHE A 1 70 ? 5.659 2.287 -2.272 1.00 87.94 70 PHE A O 1
ATOM 586 N N . TYR A 1 71 ? 6.971 3.618 -1.019 1.00 89.69 71 TYR A N 1
ATOM 587 C CA . TYR A 1 71 ? 6.607 3.021 0.259 1.00 89.69 71 TYR A CA 1
ATOM 588 C C . TYR A 1 71 ? 5.284 3.626 0.712 1.00 89.69 71 TYR A C 1
ATOM 590 O O . TYR A 1 71 ? 5.126 4.852 0.709 1.00 89.69 71 TYR A O 1
ATOM 598 N N . VAL A 1 72 ? 4.355 2.769 1.126 1.00 90.00 72 VAL A N 1
ATOM 599 C CA . VAL A 1 72 ? 3.031 3.177 1.596 1.00 90.00 72 VAL A CA 1
ATOM 600 C C . VAL A 1 72 ? 2.768 2.678 3.010 1.00 90.00 72 VAL A C 1
ATOM 602 O O . VAL A 1 72 ? 3.173 1.568 3.357 1.00 90.00 72 VAL A O 1
ATOM 605 N N . LEU A 1 73 ? 2.074 3.475 3.822 1.00 90.94 73 LEU A N 1
ATOM 606 C CA . LEU A 1 73 ? 1.488 3.013 5.084 1.00 90.94 73 LEU A CA 1
ATOM 607 C C . LEU A 1 73 ? 0.014 2.720 4.884 1.00 90.94 73 LEU A C 1
ATOM 609 O O . LEU A 1 73 ? -0.712 3.579 4.390 1.00 90.94 73 LEU A O 1
ATOM 613 N N . LEU A 1 74 ? -0.406 1.545 5.337 1.00 90.69 74 LEU A N 1
ATOM 614 C CA . LEU A 1 74 ? -1.804 1.232 5.580 1.00 90.69 74 LEU A CA 1
ATOM 615 C C . LEU A 1 74 ? -2.230 1.882 6.895 1.00 90.69 74 LEU A C 1
ATOM 617 O O . LEU A 1 74 ? -1.619 1.628 7.942 1.00 90.69 74 LEU A O 1
ATOM 621 N N . LEU A 1 75 ? -3.274 2.698 6.824 1.00 88.81 75 LEU A N 1
ATOM 622 C CA . LEU A 1 75 ? -3.894 3.329 7.974 1.00 88.81 75 LEU A CA 1
ATOM 623 C C . LEU A 1 75 ? -5.270 2.728 8.240 1.00 88.81 75 LEU A C 1
ATOM 625 O O . LEU A 1 75 ? -6.003 2.358 7.323 1.00 88.81 75 LEU A O 1
ATOM 629 N N . GLU A 1 76 ? -5.618 2.676 9.515 1.00 88.38 76 GLU A N 1
ATOM 630 C CA . GLU A 1 76 ? -6.955 2.341 9.980 1.00 88.38 76 GLU A CA 1
ATOM 631 C C . GLU A 1 76 ? -7.443 3.452 10.899 1.00 88.38 76 GLU A C 1
ATOM 633 O O . GLU A 1 76 ? -6.681 3.987 11.710 1.00 88.38 76 GLU A O 1
ATOM 638 N N . ARG A 1 77 ? -8.712 3.822 10.739 1.00 83.56 77 ARG A N 1
ATOM 639 C CA . ARG A 1 77 ? -9.366 4.775 11.621 1.00 83.56 77 ARG A CA 1
ATOM 640 C C . ARG A 1 77 ? -10.158 4.011 12.664 1.00 83.56 77 ARG A C 1
ATOM 642 O O . ARG A 1 77 ? -11.098 3.299 12.325 1.00 83.56 77 ARG A O 1
ATOM 649 N N . ASP A 1 78 ? -9.812 4.222 13.922 1.00 82.88 78 ASP A N 1
ATOM 650 C CA . ASP A 1 78 ? -10.636 3.785 15.039 1.00 82.88 78 ASP A CA 1
ATOM 651 C C . ASP A 1 78 ? -11.845 4.732 15.127 1.00 82.88 78 ASP A C 1
ATOM 653 O O . ASP A 1 78 ? -11.710 5.936 15.379 1.00 82.88 78 ASP A O 1
ATOM 657 N N . GLU A 1 79 ? -13.034 4.198 14.840 1.00 81.31 79 GLU A N 1
ATOM 658 C CA . GLU A 1 79 ? -14.284 4.963 14.836 1.00 81.31 79 GLU A CA 1
ATOM 659 C C . GLU A 1 79 ? -14.712 5.409 16.242 1.00 81.31 79 GLU A C 1
ATOM 661 O O . GLU A 1 79 ? -15.356 6.452 16.373 1.00 81.31 79 GLU A O 1
ATOM 666 N N . GLU A 1 80 ? -14.340 4.670 17.290 1.00 83.19 80 GLU A N 1
ATOM 667 C CA . GLU A 1 80 ? -14.714 4.980 18.673 1.00 83.19 80 GLU A CA 1
ATOM 668 C C . GLU A 1 80 ? -13.866 6.126 19.228 1.00 83.19 80 GLU A C 1
ATOM 670 O O . GLU A 1 80 ? -14.388 7.049 19.857 1.00 83.19 80 GLU A O 1
ATOM 675 N N . GLN A 1 81 ? -12.559 6.094 18.969 1.00 80.81 81 GLN A N 1
ATOM 676 C CA . GLN A 1 81 ? -11.601 7.058 19.513 1.00 80.81 81 GLN A CA 1
ATOM 677 C C . GLN A 1 81 ? -11.181 8.152 18.520 1.00 80.81 81 GLN A C 1
ATOM 679 O O . GLN A 1 81 ? -10.469 9.083 18.894 1.00 80.81 81 GLN A O 1
ATOM 684 N N . CYS A 1 82 ? -11.663 8.100 17.273 1.00 81.00 82 CYS A N 1
ATOM 685 C CA . CYS A 1 82 ? -11.455 9.119 16.236 1.00 81.00 82 CYS A CA 1
ATOM 686 C C . CYS A 1 82 ? -9.981 9.413 15.892 1.00 81.00 82 CYS A C 1
ATOM 688 O O . CYS A 1 82 ? -9.661 10.508 15.426 1.00 81.00 82 CYS A O 1
ATOM 690 N N . TRP A 1 83 ? -9.097 8.436 16.067 1.00 83.69 83 TRP A N 1
ATOM 691 C CA . TRP A 1 83 ? -7.661 8.526 15.794 1.00 83.69 83 TRP A CA 1
ATOM 692 C C . TRP A 1 83 ? -7.238 7.524 14.716 1.00 83.69 83 TRP A C 1
ATOM 694 O O . TRP A 1 83 ? -7.978 6.599 14.375 1.00 83.69 83 TRP A O 1
ATOM 704 N N . TRP A 1 84 ? -6.063 7.766 14.134 1.00 85.50 84 TRP A N 1
ATOM 705 C CA . TRP A 1 84 ? -5.496 6.949 13.065 1.00 85.50 84 TRP A CA 1
ATOM 706 C C . TRP A 1 84 ? -4.365 6.082 13.595 1.00 85.50 84 TRP A C 1
ATOM 708 O O . TRP A 1 84 ? -3.423 6.588 14.213 1.00 85.50 84 TRP A O 1
ATOM 718 N N . GLU A 1 85 ? -4.413 4.798 13.272 1.00 87.62 85 GLU A N 1
ATOM 719 C CA . GLU A 1 85 ? -3.374 3.837 13.609 1.00 87.62 85 GLU A CA 1
ATOM 720 C C . GLU A 1 85 ? -2.610 3.381 12.364 1.00 87.62 85 GLU A C 1
ATOM 722 O O . GLU A 1 85 ? -3.138 3.315 11.252 1.00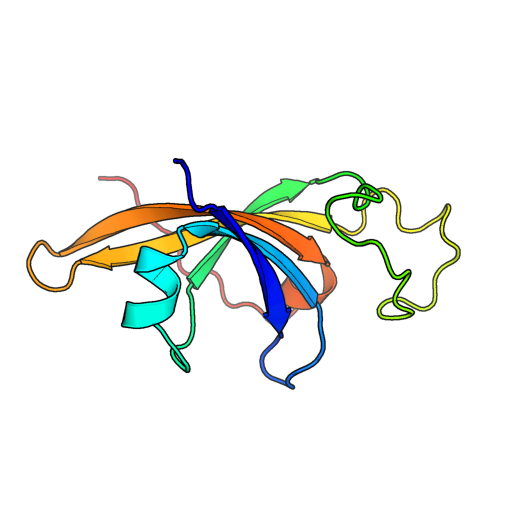 87.62 85 GLU A O 1
ATOM 727 N N . ARG A 1 86 ? -1.325 3.067 12.557 1.00 89.19 86 ARG A N 1
ATOM 728 C CA . ARG A 1 86 ? -0.471 2.495 11.511 1.00 89.19 86 ARG A CA 1
ATOM 729 C C . ARG A 1 86 ? -0.568 0.981 11.582 1.00 89.19 86 ARG A C 1
ATOM 731 O O . ARG A 1 86 ? -0.081 0.387 12.540 1.00 89.19 86 ARG A O 1
ATOM 738 N N . VAL A 1 87 ? -1.126 0.370 10.546 1.00 90.00 87 VAL A N 1
ATOM 739 C CA . VAL A 1 87 ? -1.343 -1.080 10.509 1.00 90.00 87 VAL A CA 1
ATOM 740 C C . VAL A 1 87 ? -0.158 -1.801 9.880 1.00 90.00 87 VAL A C 1
ATOM 742 O O . VAL A 1 87 ? 0.339 -2.789 10.421 1.00 90.00 87 VAL A O 1
ATOM 745 N N . ALA A 1 88 ? 0.285 -1.334 8.712 1.00 90.94 88 ALA A N 1
ATOM 746 C CA . ALA A 1 88 ? 1.253 -2.054 7.894 1.00 90.94 88 ALA A CA 1
ATOM 747 C C . ALA A 1 88 ? 2.049 -1.128 6.973 1.00 90.94 88 ALA A C 1
ATOM 749 O O . ALA A 1 88 ? 1.628 -0.013 6.667 1.00 90.94 88 ALA A O 1
ATOM 750 N N . LEU A 1 89 ? 3.192 -1.630 6.503 1.00 91.19 89 LEU A N 1
ATOM 751 C CA . LEU A 1 89 ? 4.017 -1.000 5.479 1.00 91.19 89 LEU A CA 1
ATOM 752 C C . LEU A 1 89 ? 3.968 -1.851 4.207 1.00 91.19 89 LEU A C 1
ATOM 754 O O . LEU A 1 89 ? 4.087 -3.078 4.261 1.00 91.19 89 LEU A O 1
ATOM 758 N N . GLY A 1 90 ? 3.810 -1.191 3.069 1.00 90.25 90 GLY A N 1
ATOM 759 C CA . GLY A 1 90 ? 3.802 -1.823 1.758 1.00 90.25 90 GLY A CA 1
ATOM 760 C C . GLY A 1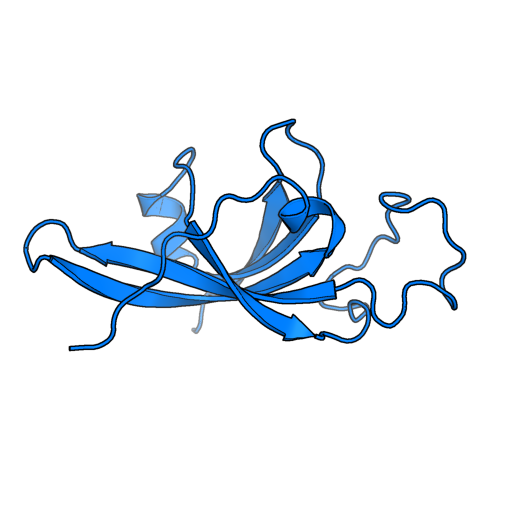 90 ? 4.572 -1.018 0.725 1.00 90.25 90 GLY A C 1
ATOM 761 O O . GLY A 1 90 ? 5.194 0.006 1.028 1.00 90.25 90 GLY A O 1
ATOM 762 N N . LYS A 1 91 ? 4.502 -1.487 -0.514 1.00 90.44 91 LYS A N 1
ATOM 763 C CA . LYS A 1 91 ? 5.003 -0.793 -1.695 1.00 90.44 91 LYS A CA 1
ATOM 764 C C . LYS A 1 91 ? 3.953 -0.828 -2.792 1.00 90.44 91 LYS A C 1
ATOM 766 O O . LYS A 1 91 ? 3.343 -1.866 -3.025 1.00 90.44 91 LYS A O 1
ATOM 771 N N . VAL A 1 92 ? 3.772 0.295 -3.476 1.00 86.38 92 VAL A N 1
ATOM 772 C CA . VAL A 1 92 ? 2.755 0.468 -4.525 1.00 86.38 92 VAL A CA 1
ATOM 773 C C . VAL A 1 92 ? 3.344 1.265 -5.682 1.00 86.38 92 VAL A C 1
ATOM 775 O O . VAL A 1 92 ? 4.183 2.140 -5.466 1.00 86.38 92 VAL A O 1
ATOM 778 N N . PHE A 1 93 ? 2.916 0.981 -6.911 1.00 83.62 93 PHE A N 1
ATOM 779 C CA . PHE A 1 93 ? 3.297 1.753 -8.092 1.00 83.62 93 PHE A CA 1
ATOM 780 C C . PHE A 1 93 ? 2.816 3.194 -8.013 1.00 83.62 93 PHE A C 1
ATOM 782 O O . PHE A 1 93 ? 1.659 3.465 -7.704 1.00 83.62 93 PHE A O 1
ATOM 789 N N . LYS A 1 94 ? 3.696 4.128 -8.386 1.00 85.31 94 LYS A N 1
ATOM 790 C CA . LYS A 1 94 ? 3.368 5.560 -8.448 1.00 85.31 94 LYS A CA 1
ATOM 791 C C . LYS A 1 94 ? 2.140 5.826 -9.327 1.00 85.31 94 LYS A C 1
ATOM 793 O O . LYS A 1 94 ? 1.330 6.675 -8.974 1.00 85.31 94 LYS A O 1
ATOM 798 N N . ALA A 1 95 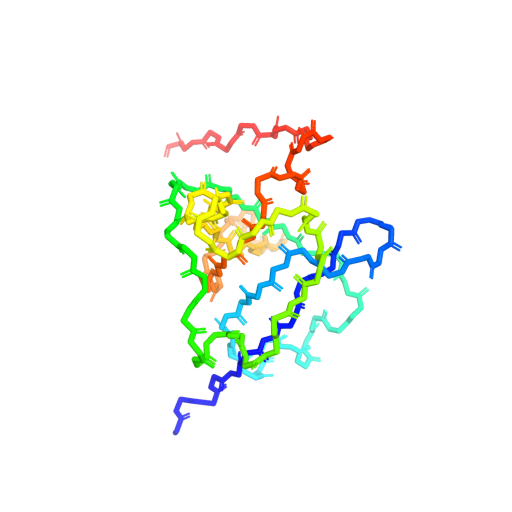? 1.966 5.047 -10.400 1.00 81.38 95 ALA A N 1
ATOM 799 C CA . ALA A 1 95 ? 0.817 5.125 -11.305 1.00 81.38 95 ALA A CA 1
ATOM 800 C C . ALA A 1 95 ? -0.539 4.975 -10.586 1.00 81.38 95 ALA A C 1
ATOM 802 O O . ALA A 1 95 ? -1.501 5.647 -10.939 1.00 81.38 95 ALA A O 1
ATOM 803 N N . ALA A 1 96 ? -0.609 4.166 -9.521 1.00 78.94 96 ALA A N 1
ATOM 804 C CA . ALA A 1 96 ? -1.836 3.989 -8.738 1.00 78.94 96 ALA A CA 1
ATOM 805 C C . ALA A 1 96 ? -2.256 5.259 -7.975 1.00 78.94 96 ALA A C 1
ATOM 807 O O . ALA A 1 96 ? -3.410 5.399 -7.578 1.00 78.94 96 ALA A O 1
ATOM 808 N N . PHE A 1 97 ? -1.326 6.196 -7.773 1.00 75.50 97 PHE A N 1
ATOM 809 C CA . PHE A 1 97 ? -1.582 7.471 -7.109 1.00 75.50 97 PHE A CA 1
ATOM 810 C C . PHE A 1 97 ? -1.887 8.617 -8.082 1.00 75.50 97 PHE A C 1
ATOM 812 O O . PHE A 1 97 ? -2.232 9.703 -7.621 1.00 75.50 97 PHE A O 1
ATOM 819 N N . GLU A 1 98 ? -1.803 8.420 -9.403 1.00 74.75 98 GLU A N 1
ATOM 820 C CA . GLU A 1 98 ? -2.031 9.502 -10.379 1.00 74.75 98 GLU A CA 1
ATOM 821 C C . GLU A 1 98 ? -3.449 10.082 -10.300 1.00 74.75 98 GLU A C 1
ATOM 823 O O . GLU A 1 98 ? -3.649 11.279 -10.507 1.00 74.75 98 GLU A O 1
ATOM 828 N N . THR A 1 99 ? -4.434 9.258 -9.941 1.00 67.19 99 THR A N 1
ATOM 829 C CA . THR A 1 99 ? -5.832 9.673 -9.754 1.00 67.19 99 THR A CA 1
ATOM 830 C C . THR A 1 99 ? -6.212 9.885 -8.287 1.00 67.19 99 THR A C 1
ATOM 832 O O . THR A 1 99 ? -7.368 10.206 -7.996 1.00 67.19 99 THR A O 1
ATOM 835 N N . ALA A 1 100 ? -5.275 9.706 -7.350 1.00 64.56 100 ALA A N 1
ATOM 836 C CA . ALA A 1 100 ? -5.562 9.779 -5.924 1.00 64.56 100 ALA A CA 1
ATOM 837 C C . ALA A 1 100 ? -5.821 11.228 -5.485 1.00 64.56 100 ALA A C 1
ATOM 839 O O . ALA A 1 100 ? -5.027 12.140 -5.726 1.00 64.56 100 ALA A O 1
ATOM 840 N N . LYS A 1 101 ? -6.943 11.446 -4.792 1.00 58.22 101 LYS A N 1
ATOM 841 C CA . LYS A 1 101 ? -7.227 12.716 -4.119 1.00 58.22 101 LYS A CA 1
ATOM 842 C C . LYS A 1 101 ? -6.618 12.665 -2.725 1.00 58.22 101 LYS A C 1
ATOM 844 O O . LYS A 1 101 ? -7.067 11.895 -1.884 1.00 58.22 101 LYS A O 1
ATOM 849 N N . TRP A 1 102 ? -5.599 13.483 -2.492 1.00 57.91 102 TRP A N 1
ATOM 850 C CA . TRP A 1 102 ? -4.965 13.602 -1.185 1.00 57.91 102 TRP A CA 1
ATOM 851 C C . TRP A 1 102 ? -5.905 14.320 -0.212 1.00 57.91 102 TRP A C 1
ATOM 853 O O . TRP A 1 102 ? -6.273 15.472 -0.442 1.00 57.91 102 TRP A O 1
ATOM 863 N N . ALA A 1 103 ? -6.281 13.648 0.874 1.00 49.03 103 ALA A N 1
ATOM 864 C CA . ALA A 1 103 ? -6.781 14.308 2.070 1.00 49.03 103 ALA A CA 1
ATOM 865 C C . ALA A 1 103 ? -5.575 14.538 2.987 1.00 49.03 103 ALA A C 1
ATOM 867 O O . ALA A 1 103 ? -4.920 13.591 3.417 1.00 49.03 103 ALA A O 1
ATOM 868 N N . GLU A 1 104 ? -5.223 15.799 3.213 1.00 41.44 104 GLU A N 1
ATOM 869 C CA . GLU A 1 104 ? -4.167 16.183 4.145 1.00 41.44 104 GLU A CA 1
ATOM 870 C C . GLU A 1 104 ? -4.492 15.634 5.543 1.00 41.44 104 GLU A C 1
ATOM 872 O O . GLU A 1 104 ? -5.522 15.972 6.129 1.00 41.44 104 GLU A O 1
ATOM 877 N N . ILE A 1 105 ? -3.630 14.766 6.082 1.00 48.97 105 ILE A N 1
ATOM 878 C CA . ILE A 1 105 ? -3.721 14.347 7.483 1.00 48.97 105 ILE A CA 1
ATOM 879 C C . ILE A 1 105 ? -3.049 15.446 8.304 1.00 48.97 105 ILE A C 1
ATOM 881 O O . ILE A 1 105 ? -1.828 15.466 8.463 1.00 48.97 105 ILE A O 1
ATOM 885 N N . GLN A 1 106 ? -3.846 16.392 8.797 1.00 32.28 106 GLN A N 1
ATOM 886 C CA . GLN A 1 106 ? -3.362 17.403 9.730 1.00 32.28 106 GLN A CA 1
ATOM 887 C C . GLN A 1 106 ? -3.000 16.720 11.059 1.00 32.28 106 GLN A C 1
ATOM 889 O O . GLN A 1 106 ? -3.864 16.176 11.744 1.00 32.28 106 GLN A O 1
ATOM 894 N N . LEU A 1 107 ? -1.717 16.747 11.422 1.00 32.88 107 LEU A N 1
ATOM 895 C CA . LEU A 1 107 ? -1.254 16.368 12.757 1.00 32.88 107 LEU A CA 1
ATOM 896 C C . LEU A 1 107 ? -1.571 17.527 13.714 1.00 32.88 107 LEU A C 1
ATOM 898 O O . LEU A 1 107 ? -1.103 18.644 13.491 1.00 32.88 107 LEU A O 1
ATOM 902 N N . SER A 1 108 ? -2.400 17.274 14.728 1.00 34.28 108 SER A N 1
ATOM 903 C CA . SER A 1 108 ? -2.683 18.216 15.823 1.00 34.28 108 SER A CA 1
ATOM 904 C C . SER A 1 108 ? -1.600 18.190 16.890 1.00 34.28 108 SER A C 1
ATOM 906 O O . SER A 1 108 ? -1.214 17.057 17.262 1.00 34.28 108 SER A O 1
#

Nearest PDB structures (foldseek):
  7d2l-assembly1_A  TM=3.015E-01  e=4.293E+00  Lachnospiraceae bacterium ND2006
  3qzm-assembly2_B  TM=2.343E-01  e=2.610E+00  Staphylococcus aureus subsp. aureus N315
  3qzo-assembly4_D  TM=2.224E-01  e=5.982E+00  Staphylococcus aureus subsp. aureus N315
  7w81-assembly1_B  TM=2.103E-01  e=9.309E+00  Staphylococcus aureus subsp. aureus Mu50

Radius of gyration: 14.56 Å; Cα contacts (8 Å, |Δi|>4): 162; chains: 1; bounding box: 31×35×40 Å

Secondary structure (DSSP, 8-state):
---EEEEEEE-TTS-EEEEEEEEHHHHHHHTT---EEEEEEEE----TTT-SS--TTSSS-TTTTTT-EEEEEEEEEETTTTEEEEEEEEEEEGGGGTT---------

Solvent-accessible surface area (backbone atoms only — not comparable to full-atom values): 6760 Å² total; per-residue (Å²): 128,88,57,62,42,80,41,80,35,57,49,98,86,65,50,72,40,34,34,34,48,35,49,54,72,56,50,77,78,46,71,95,57,90,78,48,72,45,77,78,45,83,22,68,52,79,49,65,87,73,45,78,67,93,72,74,79,56,97,59,58,84,81,74,47,39,66,48,25,23,31,27,38,36,47,45,72,44,81,90,78,74,46,78,44,82,71,31,55,30,39,31,36,50,74,73,50,76,81,57,81,85,76,84,81,81,84,129

Mean predicted aligned error: 9.0 Å

Foldseek 3Di:
DQQWDKDFDAAPVRHTFWIWIFGPVVCVVQPPHDWDKDFDAWAFDDDCVNPVDDDVPDVDDPVVCGGQKTWIWTWDADPVVRDIDTTTIIMGGPVSCPPPDDDDPDDD

Organism: Cytospora chrysosperma (NCBI:txid252740)

pLDDT: mean 75.07, std 15.45, range [32.28, 91.19]